Protein AF-A0A562VDW3-F1 (afdb_monomer_lite)

Secondary structure (DSSP, 8-state):
-----EEEETTEEEE-PPSSS--TTSHHHHHHHHHHTT--TTEEEEEEEETTEEEEEETT---TTS---EEEE-TT--STTTSEEEESSHHHHHHHHHHHHHHHHHHHHHHHHHTT---------------------

Structure (mmCIF, N/CA/C/O backbone):
data_AF-A0A562VDW3-F1
#
_entry.id   AF-A0A562VDW3-F1
#
loop_
_atom_site.group_PDB
_atom_site.id
_atom_site.type_symbol
_atom_site.label_atom_id
_atom_site.label_alt_id
_atom_site.label_comp_id
_atom_site.label_asym_id
_atom_site.label_entity_id
_atom_site.label_seq_id
_atom_site.pdbx_PDB_ins_code
_atom_site.Cartn_x
_atom_site.Cartn_y
_atom_site.Cartn_z
_atom_site.occupancy
_atom_site.B_iso_or_equiv
_atom_site.auth_seq_id
_atom_site.auth_comp_id
_atom_site.auth_asym_id
_atom_site.auth_atom_id
_atom_site.pdbx_PDB_model_num
ATOM 1 N N . MET A 1 1 ? -11.119 -23.074 -10.938 1.00 38.75 1 MET A N 1
ATOM 2 C CA . MET A 1 1 ? -11.329 -21.726 -10.375 1.00 38.75 1 MET A CA 1
ATOM 3 C C . MET A 1 1 ? -9.946 -21.213 -10.002 1.00 38.75 1 MET A C 1
ATOM 5 O O . MET A 1 1 ? -9.281 -21.884 -9.230 1.00 38.75 1 MET A O 1
ATOM 9 N N . ARG A 1 2 ? -9.423 -20.194 -10.696 1.00 40.59 2 ARG A N 1
ATOM 10 C CA . ARG A 1 2 ? -8.050 -19.698 -10.488 1.00 40.59 2 ARG A CA 1
ATOM 11 C C . ARG A 1 2 ? -8.132 -18.463 -9.590 1.00 40.59 2 ARG A C 1
ATOM 13 O O . ARG A 1 2 ? -8.625 -17.442 -10.054 1.00 40.59 2 ARG A O 1
ATOM 20 N N . SER A 1 3 ? -7.711 -18.581 -8.332 1.00 45.03 3 SER A N 1
ATOM 21 C CA . SER A 1 3 ? -7.436 -17.419 -7.478 1.00 45.03 3 SER A CA 1
ATOM 22 C C . SER A 1 3 ? -6.176 -16.735 -7.996 1.00 45.03 3 SER A C 1
ATOM 24 O O . SER A 1 3 ? -5.146 -17.393 -8.129 1.00 45.03 3 SER A O 1
ATOM 26 N N . ALA A 1 4 ? -6.249 -15.441 -8.292 1.00 49.53 4 ALA A N 1
ATOM 27 C CA . ALA A 1 4 ? -5.069 -14.589 -8.335 1.00 49.53 4 ALA A CA 1
ATOM 28 C C . ALA A 1 4 ? -5.024 -13.869 -6.982 1.00 49.53 4 ALA A C 1
ATOM 30 O O . ALA A 1 4 ? -5.836 -12.982 -6.739 1.00 49.53 4 ALA A O 1
ATOM 31 N N . ALA A 1 5 ? -4.162 -14.333 -6.074 1.00 63.53 5 ALA A N 1
ATOM 32 C CA . ALA A 1 5 ? -3.992 -13.750 -4.737 1.00 63.53 5 ALA A CA 1
ATOM 33 C C . ALA A 1 5 ? -3.236 -12.404 -4.765 1.00 63.53 5 ALA A C 1
ATOM 35 O O . ALA A 1 5 ? -3.215 -11.683 -3.779 1.00 63.53 5 ALA A O 1
ATOM 36 N N . GLY A 1 6 ? -2.697 -12.029 -5.922 1.00 68.88 6 GLY A N 1
ATOM 37 C CA . GLY A 1 6 ? -1.990 -10.782 -6.167 1.00 68.88 6 GLY A CA 1
ATOM 38 C C . GLY A 1 6 ? -1.475 -10.742 -7.602 1.00 68.88 6 GLY A C 1
ATOM 39 O O . GLY A 1 6 ? -1.695 -11.683 -8.378 1.00 68.88 6 GLY A O 1
ATOM 40 N N . PHE A 1 7 ? -0.811 -9.653 -7.965 1.00 69.62 7 PHE A N 1
ATOM 41 C CA . PHE A 1 7 ? -0.080 -9.515 -9.222 1.00 69.62 7 PHE A CA 1
ATOM 42 C C . PHE A 1 7 ? 1.269 -8.838 -8.965 1.00 69.62 7 PHE A C 1
ATOM 44 O O . PHE A 1 7 ? 1.363 -7.927 -8.152 1.00 69.62 7 PHE A O 1
ATOM 51 N N . ASP A 1 8 ? 2.310 -9.286 -9.662 1.00 78.56 8 ASP A N 1
ATOM 52 C CA . ASP A 1 8 ? 3.648 -8.691 -9.602 1.00 78.56 8 ASP A CA 1
ATOM 53 C C . ASP A 1 8 ? 3.864 -7.756 -10.795 1.00 78.56 8 ASP A C 1
ATOM 55 O O . ASP A 1 8 ? 3.511 -8.091 -11.932 1.00 78.56 8 ASP A O 1
ATOM 59 N N . ILE A 1 9 ? 4.464 -6.596 -10.536 1.00 74.00 9 ILE A N 1
ATOM 60 C CA . ILE A 1 9 ? 4.915 -5.655 -11.558 1.00 74.00 9 ILE A CA 1
ATOM 61 C C . ILE A 1 9 ? 6.364 -5.287 -11.264 1.00 74.00 9 ILE A C 1
ATOM 63 O O . ILE A 1 9 ? 6.652 -4.499 -10.369 1.00 74.00 9 ILE A O 1
ATOM 67 N N . ALA A 1 10 ? 7.275 -5.843 -12.063 1.00 73.94 10 ALA A N 1
ATOM 68 C CA . ALA A 1 10 ? 8.713 -5.584 -11.985 1.00 73.94 10 ALA A CA 1
ATOM 69 C C . ALA A 1 10 ? 9.325 -5.819 -10.589 1.00 73.94 10 ALA A C 1
ATOM 71 O O . ALA A 1 10 ? 10.230 -5.091 -10.183 1.00 73.94 10 ALA A O 1
ATOM 72 N N . GLY A 1 11 ? 8.870 -6.858 -9.880 1.00 69.25 11 GLY A N 1
ATOM 73 C CA . GLY A 1 11 ? 9.346 -7.181 -8.534 1.00 69.25 11 GLY A CA 1
ATOM 74 C C . GLY A 1 11 ? 8.662 -6.389 -7.420 1.00 69.25 11 GLY A C 1
ATOM 75 O O . GLY A 1 11 ? 9.136 -6.458 -6.292 1.00 69.25 11 GLY A O 1
ATOM 76 N N . ARG A 1 12 ? 7.606 -5.624 -7.740 1.00 73.25 12 ARG A N 1
ATOM 77 C CA . ARG A 1 12 ? 6.656 -5.065 -6.773 1.00 73.25 12 ARG A CA 1
ATOM 78 C C . ARG A 1 12 ? 5.370 -5.896 -6.803 1.00 73.25 12 ARG A C 1
ATOM 80 O O . ARG A 1 12 ? 4.631 -5.876 -7.790 1.00 73.25 12 ARG A O 1
ATOM 87 N N . GLU A 1 13 ? 5.100 -6.600 -5.719 1.00 77.75 13 GLU A N 1
ATOM 88 C CA . GLU A 1 13 ? 3.937 -7.425 -5.447 1.00 77.75 13 GLU A CA 1
ATOM 89 C C . GLU A 1 13 ? 2.775 -6.570 -4.925 1.00 77.75 13 GLU A C 1
ATOM 91 O O . GLU A 1 13 ? 2.845 -5.900 -3.893 1.00 77.75 13 GLU A O 1
ATOM 96 N N . PHE A 1 14 ? 1.665 -6.623 -5.655 1.00 73.50 14 PHE A N 1
ATOM 97 C CA . PHE A 1 14 ? 0.399 -6.013 -5.282 1.00 73.50 14 PHE A CA 1
ATOM 98 C C . PHE A 1 14 ? -0.562 -7.094 -4.811 1.00 73.50 14 PHE A C 1
ATOM 100 O O . PHE A 1 14 ? -0.854 -8.053 -5.534 1.00 73.50 14 PHE A O 1
ATOM 107 N N . LEU A 1 15 ? -1.092 -6.912 -3.607 1.00 78.06 15 LEU A N 1
ATOM 108 C CA . LEU A 1 15 ? -1.985 -7.882 -2.992 1.00 78.06 15 LEU A CA 1
ATOM 109 C C . LEU A 1 15 ? -3.394 -7.782 -3.587 1.00 78.06 15 LEU A C 1
ATOM 111 O O . LEU A 1 15 ? -3.939 -6.697 -3.794 1.00 78.06 15 LEU A O 1
ATOM 115 N N . GLY A 1 16 ? -4.003 -8.937 -3.841 1.00 72.00 16 GLY A N 1
ATOM 116 C CA . GLY A 1 16 ? -5.393 -9.072 -4.264 1.00 72.00 16 GLY A CA 1
ATOM 117 C C . GLY A 1 16 ? -6.275 -9.642 -3.154 1.00 72.00 16 GLY A C 1
ATOM 118 O O . GLY A 1 16 ? -5.804 -10.069 -2.102 1.00 72.00 16 GLY A O 1
ATOM 119 N N . ILE A 1 17 ? -7.585 -9.678 -3.402 1.00 64.44 17 ILE A N 1
ATOM 120 C CA . ILE A 1 17 ? -8.533 -10.391 -2.537 1.00 64.44 17 ILE A CA 1
ATOM 121 C C . ILE A 1 17 ? -8.751 -11.785 -3.125 1.00 64.44 17 ILE A C 1
ATOM 123 O O . ILE A 1 17 ? -9.252 -11.918 -4.245 1.00 64.44 17 ILE A O 1
ATOM 127 N N . SER A 1 18 ? -8.401 -12.828 -2.372 1.00 58.19 18 SER A N 1
ATOM 128 C CA . SER A 1 18 ? -8.705 -14.209 -2.744 1.00 58.19 18 SER A CA 1
ATOM 129 C C . SER A 1 18 ? -10.060 -14.642 -2.154 1.00 58.19 18 SER A C 1
ATOM 131 O O . SER A 1 18 ? -10.470 -14.212 -1.077 1.00 58.19 18 SER A O 1
ATOM 133 N N . GLY A 1 19 ? -10.846 -15.405 -2.920 1.00 52.56 19 GLY A N 1
ATOM 134 C CA . GLY A 1 19 ? -12.208 -15.781 -2.536 1.00 52.56 19 GLY A CA 1
ATOM 135 C C . GLY A 1 19 ? -12.266 -16.914 -1.505 1.00 52.56 19 GLY A C 1
ATOM 136 O O . GLY A 1 19 ? -11.602 -17.936 -1.654 1.00 52.56 19 GLY A O 1
ATOM 137 N N . THR A 1 20 ? -13.173 -16.753 -0.534 1.00 46.06 20 THR A N 1
ATOM 138 C CA . THR A 1 20 ? -13.653 -17.697 0.507 1.00 46.06 20 THR A CA 1
ATOM 139 C C . THR A 1 20 ? -12.672 -18.205 1.564 1.00 46.06 20 THR A C 1
ATOM 141 O O . THR A 1 20 ? -13.140 -18.567 2.639 1.00 46.06 20 THR A O 1
ATOM 144 N N . GLU A 1 21 ? -11.362 -18.160 1.348 1.00 52.69 21 GLU A N 1
ATOM 145 C CA . GLU A 1 21 ? -10.362 -18.445 2.384 1.00 52.69 21 GLU A CA 1
ATOM 146 C C . GLU A 1 21 ? -9.227 -17.432 2.264 1.00 52.69 21 GLU A C 1
ATOM 148 O O . GLU A 1 21 ? -8.766 -17.186 1.153 1.00 52.69 21 GLU A O 1
ATOM 153 N N . ALA A 1 22 ? -8.789 -16.855 3.388 1.00 54.59 22 ALA A N 1
ATOM 154 C CA . ALA A 1 22 ? -7.543 -16.099 3.417 1.00 54.59 22 ALA A CA 1
ATOM 155 C C . ALA A 1 22 ? -6.409 -17.055 3.011 1.00 54.59 22 ALA A C 1
ATOM 157 O O . ALA A 1 22 ? -6.126 -18.043 3.695 1.00 54.59 22 ALA A O 1
ATOM 158 N N . GLY A 1 23 ? -5.830 -16.816 1.843 1.00 54.75 23 GLY A N 1
ATOM 159 C CA . GLY A 1 23 ? -4.677 -17.523 1.324 1.00 54.75 23 GLY A CA 1
ATOM 160 C C . GLY A 1 23 ? -3.390 -16.925 1.877 1.00 54.75 23 GLY A C 1
ATOM 161 O O . GLY A 1 23 ? -3.366 -15.836 2.435 1.00 54.75 23 GLY A O 1
ATOM 162 N N . ARG A 1 24 ? -2.280 -17.642 1.708 1.00 56.56 24 ARG A N 1
ATOM 163 C CA . ARG A 1 24 ? -0.953 -17.068 1.947 1.00 56.56 24 ARG A CA 1
ATOM 164 C C . ARG A 1 24 ? -0.716 -15.977 0.892 1.00 56.56 24 ARG A C 1
ATOM 166 O O . ARG A 1 24 ? -0.873 -16.296 -0.288 1.00 56.56 24 ARG A O 1
ATOM 173 N N . PHE A 1 25 ? -0.311 -14.774 1.307 1.00 67.81 25 PHE A N 1
ATOM 174 C CA . PHE A 1 25 ? -0.054 -13.613 0.440 1.00 67.81 25 PHE A CA 1
ATOM 175 C C . PHE A 1 25 ? -1.309 -12.960 -0.170 1.00 67.81 25 PHE A C 1
ATOM 177 O O . PHE A 1 25 ? -1.322 -12.633 -1.354 1.00 67.81 25 PHE A O 1
ATOM 184 N N . ASP A 1 26 ? -2.377 -12.770 0.613 1.00 81.38 26 ASP A N 1
ATOM 185 C CA . ASP A 1 26 ? -3.500 -11.909 0.214 1.00 81.38 26 ASP A CA 1
ATOM 186 C C . ASP A 1 26 ? -3.686 -10.705 1.149 1.00 81.38 26 ASP A C 1
ATOM 188 O O . ASP A 1 26 ? -3.118 -10.638 2.241 1.00 81.38 26 ASP A O 1
ATOM 192 N N . VAL A 1 27 ? -4.491 -9.727 0.715 1.00 86.19 27 VAL A N 1
ATOM 193 C CA . VAL A 1 27 ? -4.735 -8.482 1.472 1.00 86.19 27 VAL A CA 1
ATOM 194 C C . VAL A 1 27 ? -5.163 -8.761 2.915 1.00 86.19 27 VAL A C 1
ATOM 196 O O . VAL A 1 27 ? -4.766 -8.033 3.826 1.00 86.19 27 VAL A O 1
ATOM 199 N N . VAL A 1 28 ? -5.980 -9.793 3.144 1.00 87.31 28 VAL A N 1
ATOM 200 C CA . VAL A 1 28 ? -6.510 -10.111 4.473 1.00 87.31 28 VAL A CA 1
ATOM 201 C C . VAL A 1 28 ? -5.406 -10.695 5.343 1.00 87.31 28 VAL A C 1
ATOM 203 O O . VAL A 1 28 ? -5.180 -10.171 6.433 1.00 87.31 28 VAL A O 1
ATOM 206 N N . SER A 1 29 ? -4.692 -11.718 4.860 1.00 86.81 29 SER A N 1
ATOM 207 C CA . SER A 1 29 ? -3.633 -12.379 5.630 1.00 86.81 29 SER A CA 1
ATOM 208 C C . SER A 1 29 ? -2.518 -11.410 6.016 1.00 86.81 29 SER A C 1
ATOM 210 O O . SER A 1 29 ? -2.091 -11.385 7.171 1.00 86.81 29 SER A O 1
ATOM 212 N N . GLU A 1 30 ? -2.081 -10.567 5.077 1.00 90.44 30 GLU A N 1
ATOM 213 C CA . GLU A 1 30 ? -1.004 -9.604 5.327 1.00 90.44 30 GLU A CA 1
ATOM 214 C C . GLU A 1 30 ? -1.462 -8.466 6.244 1.00 90.44 30 GLU A C 1
ATOM 216 O O . GLU A 1 30 ? -0.722 -8.039 7.132 1.00 90.44 30 GLU A O 1
ATOM 221 N N . THR A 1 31 ? -2.716 -8.022 6.119 1.00 93.69 31 THR A N 1
ATOM 222 C CA . THR A 1 31 ? -3.294 -7.037 7.045 1.00 93.69 31 THR A CA 1
ATOM 223 C C . THR A 1 31 ? -3.416 -7.598 8.462 1.00 93.69 31 THR A C 1
ATOM 225 O O . THR A 1 31 ? -3.132 -6.891 9.430 1.00 93.69 31 THR A O 1
ATOM 228 N N . GLU A 1 32 ? -3.826 -8.857 8.625 1.00 92.75 32 GLU A N 1
ATOM 229 C CA . GLU A 1 32 ? -3.885 -9.517 9.934 1.00 92.75 32 GLU A CA 1
ATOM 230 C C . GLU A 1 32 ? -2.494 -9.681 10.551 1.00 92.75 32 GLU A C 1
ATOM 232 O O . GLU A 1 32 ? -2.307 -9.381 11.735 1.00 92.75 32 GLU A O 1
ATOM 237 N N . PHE A 1 33 ? -1.504 -10.084 9.750 1.00 91.81 33 PHE A N 1
ATOM 238 C CA . PHE A 1 33 ? -0.116 -10.158 10.193 1.00 91.81 33 PHE A CA 1
ATOM 239 C C . PHE A 1 33 ? 0.401 -8.787 10.642 1.00 91.81 33 PHE A C 1
ATOM 241 O O . PHE A 1 33 ? 0.884 -8.662 11.769 1.00 91.81 33 PHE A O 1
ATOM 248 N N . ALA A 1 34 ? 0.232 -7.743 9.829 1.00 94.44 34 ALA A N 1
ATOM 249 C CA . ALA A 1 34 ? 0.661 -6.390 10.171 1.00 94.44 34 ALA A CA 1
ATOM 250 C C . ALA A 1 34 ? -0.026 -5.867 11.448 1.00 94.44 34 ALA A C 1
ATOM 252 O O . ALA A 1 34 ? 0.612 -5.262 12.310 1.00 94.44 34 ALA A O 1
ATOM 253 N N . ARG A 1 35 ? -1.313 -6.175 11.651 1.00 95.69 35 ARG A N 1
ATOM 254 C CA . ARG A 1 35 ? -2.021 -5.855 12.904 1.00 95.69 35 ARG A CA 1
ATOM 255 C C . ARG A 1 35 ? -1.433 -6.579 14.111 1.00 95.69 35 ARG A C 1
ATOM 257 O O . ARG A 1 35 ? -1.354 -5.988 15.184 1.00 95.69 35 ARG A O 1
ATOM 264 N N . SER A 1 36 ? -0.983 -7.825 13.951 1.00 95.44 36 SER A N 1
ATOM 265 C CA . SER A 1 36 ? -0.350 -8.582 15.042 1.00 95.44 36 SER A CA 1
ATOM 266 C C . SER A 1 36 ? 0.955 -7.949 15.544 1.00 95.44 36 SER A C 1
ATOM 268 O O . SER A 1 36 ? 1.344 -8.182 16.688 1.00 95.44 36 SER A O 1
ATOM 270 N N . ILE A 1 37 ? 1.592 -7.110 14.720 1.00 95.00 37 ILE A N 1
ATOM 271 C CA . ILE A 1 37 ? 2.817 -6.369 15.045 1.00 95.00 37 ILE A CA 1
ATOM 272 C C . ILE A 1 37 ? 2.574 -4.866 15.271 1.00 95.00 37 ILE A C 1
ATOM 274 O O . ILE A 1 37 ? 3.526 -4.093 15.293 1.00 95.00 37 ILE A O 1
ATOM 278 N N . GLY A 1 38 ? 1.317 -4.451 15.472 1.00 95.31 38 GLY A N 1
ATOM 279 C CA . GLY A 1 38 ? 0.970 -3.097 15.919 1.00 95.31 38 GLY A CA 1
ATOM 280 C C . GLY A 1 38 ? 0.377 -2.170 14.859 1.00 95.31 38 GLY A C 1
ATOM 281 O O . GLY A 1 38 ? 0.143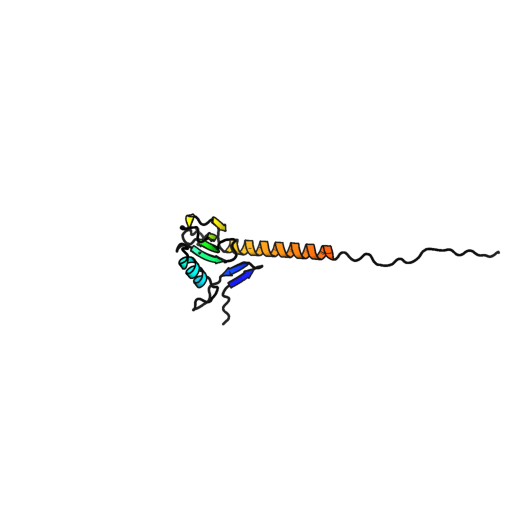 -1.004 15.165 1.00 95.31 38 GLY A O 1
ATOM 282 N N . MET A 1 39 ? 0.091 -2.647 13.642 1.00 97.00 39 MET A N 1
ATOM 283 C CA . MET A 1 39 ? -0.508 -1.790 12.615 1.00 97.00 39 MET A CA 1
ATOM 284 C C . MET A 1 39 ? -1.902 -1.281 13.040 1.00 97.00 39 MET A C 1
ATOM 286 O O . MET A 1 39 ? -2.753 -2.087 13.440 1.00 97.00 39 MET A O 1
ATOM 290 N N . PRO A 1 40 ? -2.183 0.033 12.912 1.00 96.69 40 PRO A N 1
ATOM 291 C CA . PRO A 1 40 ? -3.493 0.602 13.207 1.00 96.69 40 PRO A CA 1
ATOM 292 C C . PRO A 1 40 ? -4.630 -0.077 12.434 1.00 96.69 40 PRO A C 1
ATOM 294 O O . PRO A 1 40 ? -4.512 -0.382 11.249 1.00 96.69 40 PRO A O 1
ATOM 297 N N . GLY A 1 41 ? -5.786 -0.250 13.082 1.00 95.69 41 GLY A N 1
ATOM 298 C CA . GLY A 1 41 ? -6.946 -0.921 12.476 1.00 95.69 41 GLY A CA 1
ATOM 299 C C . GLY A 1 41 ? -7.538 -0.209 11.252 1.00 95.69 41 GLY A C 1
ATOM 300 O O . GLY A 1 41 ? -8.232 -0.847 10.464 1.00 95.69 41 GLY A O 1
ATOM 301 N N . SER A 1 42 ? -7.247 1.085 11.085 1.00 96.50 42 SER A N 1
ATOM 302 C CA . SER A 1 42 ? -7.630 1.898 9.924 1.00 96.50 42 SER A CA 1
ATOM 303 C C . SER A 1 42 ? -6.681 1.760 8.730 1.00 96.50 42 SER A C 1
ATOM 305 O O . SER A 1 42 ? -6.869 2.457 7.737 1.00 96.50 42 SER A O 1
ATOM 307 N N . LEU A 1 43 ? -5.651 0.917 8.825 1.00 97.31 43 LEU A N 1
ATOM 308 C CA . LEU A 1 43 ? -4.761 0.600 7.715 1.00 97.31 43 LEU A CA 1
ATOM 309 C C . LEU A 1 43 ? -5.059 -0.803 7.169 1.00 97.31 43 LEU A C 1
ATOM 311 O O . LEU A 1 43 ? -5.405 -1.727 7.916 1.00 97.31 43 LEU A O 1
ATOM 315 N N . VAL A 1 44 ? -4.927 -0.949 5.852 1.00 96.25 44 VAL A N 1
ATOM 316 C CA . VAL A 1 44 ? -5.088 -2.213 5.117 1.00 96.25 44 VAL A CA 1
ATOM 317 C C . VAL A 1 44 ? -3.901 -2.378 4.177 1.00 96.25 44 VAL A C 1
ATOM 319 O O . VAL A 1 44 ? -3.699 -1.525 3.320 1.00 96.25 44 VAL A O 1
ATOM 322 N N . VAL A 1 45 ? -3.119 -3.446 4.322 1.00 95.12 45 VAL A N 1
ATOM 323 C CA . VAL A 1 45 ? -1.899 -3.671 3.526 1.00 95.12 45 VAL A CA 1
ATOM 324 C C . VAL A 1 45 ? -2.259 -3.961 2.069 1.00 95.12 45 VAL A C 1
ATOM 326 O O . VAL A 1 45 ? -3.151 -4.763 1.796 1.00 95.12 45 VAL A O 1
ATOM 329 N N . VAL A 1 46 ? -1.551 -3.325 1.133 1.00 93.12 46 VAL A N 1
ATOM 330 C CA . VAL A 1 46 ? -1.749 -3.501 -0.318 1.00 93.12 46 VAL A CA 1
ATOM 331 C C . VAL A 1 46 ? -0.475 -3.850 -1.092 1.00 93.12 46 VAL A C 1
ATOM 333 O O . VAL A 1 46 ? -0.577 -4.311 -2.229 1.00 93.12 46 VAL A O 1
ATOM 336 N N . SER A 1 47 ? 0.706 -3.655 -0.499 1.00 91.19 47 SER A N 1
ATOM 337 C CA . SER A 1 47 ? 2.006 -4.062 -1.052 1.00 91.19 47 SER A CA 1
ATOM 338 C C . SER A 1 47 ? 3.030 -4.241 0.075 1.00 91.19 47 SER A C 1
ATOM 340 O O . SER A 1 47 ? 2.982 -3.526 1.084 1.00 91.19 47 SER A O 1
ATOM 342 N N . LEU A 1 48 ? 3.940 -5.203 -0.100 1.00 87.81 48 LEU A N 1
ATOM 343 C CA . LEU A 1 48 ? 5.007 -5.543 0.850 1.00 87.81 48 LEU A CA 1
ATOM 344 C C . LEU A 1 48 ? 6.394 -5.031 0.424 1.00 87.81 48 LEU A C 1
ATOM 346 O O . LEU A 1 48 ? 7.330 -5.107 1.213 1.00 87.81 48 LEU A O 1
ATOM 350 N N . ASP A 1 49 ? 6.538 -4.496 -0.789 1.00 81.94 49 ASP A N 1
ATOM 351 C CA . ASP A 1 49 ? 7.845 -4.138 -1.367 1.00 81.94 49 ASP A CA 1
ATOM 352 C C . ASP A 1 49 ? 8.267 -2.694 -1.089 1.00 81.94 49 ASP A C 1
ATOM 354 O O . ASP A 1 49 ? 9.030 -2.083 -1.843 1.00 81.94 49 ASP A O 1
ATOM 358 N N . GLU A 1 50 ? 7.776 -2.135 0.013 1.00 85.44 50 GLU A N 1
ATOM 359 C CA . GLU A 1 50 ? 8.218 -0.832 0.473 1.00 85.44 50 GLU A CA 1
ATOM 360 C C . GLU A 1 50 ? 9.479 -0.968 1.337 1.00 85.44 50 GLU A C 1
ATOM 362 O O . GLU A 1 50 ? 9.521 -1.782 2.266 1.00 85.44 50 GLU A O 1
ATOM 367 N N . PRO A 1 51 ? 10.522 -0.152 1.097 1.00 84.88 51 PRO A N 1
ATOM 368 C CA . PRO A 1 51 ? 11.700 -0.143 1.950 1.00 84.88 51 PRO A CA 1
ATOM 369 C C . PRO A 1 51 ? 11.314 0.092 3.414 1.00 84.88 51 PRO A C 1
ATOM 371 O O . PRO A 1 51 ? 10.627 1.061 3.738 1.00 84.88 51 PRO A O 1
ATOM 374 N N . GLU A 1 52 ? 11.768 -0.804 4.292 1.00 85.69 52 GLU A N 1
ATOM 375 C CA . GLU A 1 52 ? 11.575 -0.712 5.746 1.00 85.69 52 GLU A CA 1
ATOM 376 C C . GLU A 1 52 ? 10.101 -0.657 6.196 1.00 85.69 52 GLU A C 1
ATOM 378 O O . GLU A 1 52 ? 9.816 -0.201 7.303 1.00 85.69 52 GLU A O 1
ATOM 383 N N . GLY A 1 53 ? 9.152 -1.124 5.379 1.00 92.12 53 GLY A N 1
ATOM 384 C CA . GLY A 1 53 ? 7.735 -1.042 5.718 1.00 92.12 53 GLY A CA 1
ATOM 385 C C . GLY A 1 53 ? 6.812 -1.738 4.728 1.00 92.12 53 GLY A C 1
ATOM 386 O O . GLY A 1 53 ? 7.192 -2.681 4.044 1.00 92.12 53 GLY A O 1
ATOM 387 N N . MET A 1 54 ? 5.564 -1.287 4.708 1.00 94.75 54 MET A N 1
ATOM 388 C CA . MET A 1 54 ? 4.498 -1.789 3.845 1.00 94.75 54 MET A CA 1
ATOM 389 C C . MET A 1 54 ? 3.708 -0.603 3.298 1.00 94.75 54 MET A C 1
ATOM 391 O O . MET A 1 54 ? 3.540 0.408 3.989 1.00 94.75 54 MET A O 1
ATOM 395 N N . ALA A 1 55 ? 3.167 -0.738 2.089 1.00 96.06 55 ALA A N 1
ATOM 396 C CA . ALA A 1 55 ? 2.166 0.197 1.597 1.00 96.06 55 ALA A CA 1
ATOM 397 C C . ALA A 1 55 ? 0.785 -0.245 2.088 1.00 96.06 55 ALA A C 1
ATOM 399 O O . ALA A 1 55 ? 0.410 -1.415 1.961 1.00 96.06 55 ALA A O 1
ATOM 400 N N . ALA A 1 56 ? 0.007 0.694 2.615 1.00 96.94 56 ALA A N 1
ATOM 401 C CA . ALA A 1 56 ? -1.322 0.437 3.142 1.00 96.94 56 ALA A CA 1
ATOM 402 C C . ALA A 1 56 ? -2.333 1.504 2.708 1.00 96.94 56 ALA A C 1
ATOM 404 O O . ALA A 1 56 ? -2.001 2.679 2.589 1.00 96.94 56 ALA A O 1
ATOM 405 N N . LEU A 1 57 ? -3.591 1.114 2.516 1.00 97.31 57 LEU A N 1
ATOM 406 C CA . LEU A 1 57 ? -4.710 2.043 2.383 1.00 97.31 57 LEU A CA 1
ATOM 407 C C . LEU A 1 57 ? -5.082 2.608 3.749 1.00 97.31 57 LEU A C 1
ATOM 409 O O . LEU A 1 57 ? -5.298 1.849 4.694 1.00 97.31 57 LEU A O 1
ATOM 413 N N . CYS A 1 58 ? -5.214 3.929 3.839 1.00 97.31 58 CYS A N 1
ATOM 414 C CA . CYS A 1 58 ? -5.638 4.614 5.054 1.00 97.31 58 CYS A CA 1
ATOM 415 C C . CYS A 1 58 ? -7.154 4.846 5.050 1.00 97.31 58 CYS A C 1
ATOM 417 O O . CYS A 1 58 ? -7.641 5.891 4.628 1.00 97.31 58 CYS A O 1
ATOM 419 N N . THR A 1 59 ? -7.919 3.881 5.563 1.00 96.50 59 THR A N 1
ATOM 420 C CA . THR A 1 59 ? -9.393 3.894 5.534 1.00 96.50 59 THR A CA 1
ATOM 421 C C . THR A 1 59 ? -10.023 4.901 6.498 1.00 96.50 59 THR A C 1
ATOM 423 O O . THR A 1 59 ? -11.242 5.056 6.519 1.00 96.50 59 THR A O 1
ATOM 426 N N . SER A 1 60 ? -9.227 5.573 7.336 1.00 95.56 60 SER A N 1
ATOM 427 C CA . SER A 1 60 ? -9.693 6.711 8.139 1.00 95.56 60 SER A CA 1
ATOM 428 C C . SER A 1 60 ? -9.851 7.995 7.323 1.00 95.56 60 SER A C 1
ATOM 430 O O . SER A 1 60 ? -10.450 8.950 7.815 1.00 95.56 60 SER A O 1
ATOM 432 N N . VAL A 1 61 ? -9.319 8.032 6.099 1.00 94.06 61 VAL A N 1
ATOM 433 C CA . VAL A 1 61 ? -9.447 9.154 5.169 1.00 94.06 61 VAL A CA 1
ATOM 434 C C . VAL A 1 61 ? -10.086 8.629 3.892 1.00 94.06 61 VAL A C 1
ATOM 436 O O . VAL A 1 61 ? -9.496 7.819 3.191 1.00 94.06 61 VAL A O 1
ATOM 439 N N . VAL A 1 62 ? -11.295 9.100 3.601 1.00 95.44 62 VAL A N 1
ATOM 440 C CA . VAL A 1 62 ? -12.025 8.759 2.377 1.00 95.44 62 VAL A CA 1
ATOM 441 C C . VAL A 1 62 ? -12.370 10.058 1.672 1.00 95.44 62 VAL A C 1
ATOM 443 O O . VAL A 1 62 ? -12.922 10.973 2.294 1.00 95.44 62 VAL A O 1
ATOM 446 N N . ASP A 1 63 ? -12.011 10.164 0.400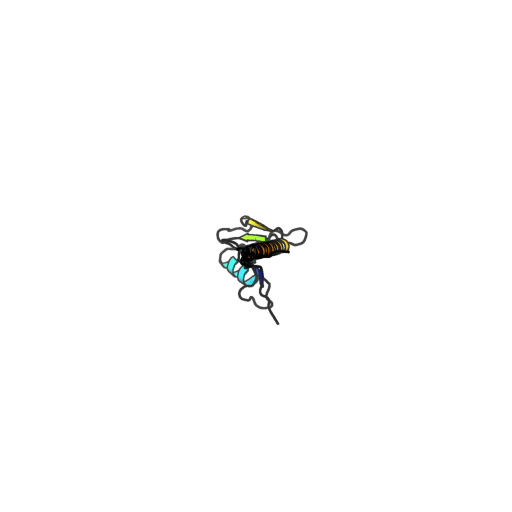 1.00 94.00 63 ASP A N 1
ATOM 447 C CA . ASP A 1 63 ? -12.294 11.350 -0.396 1.00 94.00 63 ASP A CA 1
ATOM 448 C C . ASP A 1 63 ? -13.740 11.364 -0.936 1.00 94.00 63 ASP A C 1
ATOM 450 O O . ASP A 1 63 ? -14.556 10.479 -0.665 1.00 94.00 63 ASP A O 1
ATOM 454 N N . SER A 1 64 ? -14.093 12.390 -1.716 1.00 95.12 64 SER A N 1
ATOM 455 C CA . SER A 1 64 ? -15.440 12.517 -2.291 1.00 95.12 64 SER A CA 1
ATOM 456 C C . SER A 1 64 ? -15.794 11.445 -3.328 1.00 95.12 64 SER A C 1
ATOM 458 O O . SER A 1 64 ? -16.967 11.308 -3.671 1.00 95.12 64 SER A O 1
ATOM 460 N N . SER A 1 65 ? -14.802 10.733 -3.863 1.00 94.50 65 SER A N 1
ATOM 461 C CA . SER A 1 65 ? -14.979 9.641 -4.822 1.00 94.50 65 SER A CA 1
ATOM 462 C C . SER A 1 65 ? -15.061 8.264 -4.158 1.00 94.50 65 SER A C 1
ATOM 464 O O . SER A 1 65 ? -15.440 7.298 -4.816 1.00 94.50 65 SER A O 1
ATOM 466 N N . GLY A 1 66 ? -14.810 8.188 -2.847 1.00 94.81 66 GLY A N 1
ATOM 467 C CA . GLY A 1 66 ? -14.782 6.934 -2.097 1.00 94.81 66 GLY A CA 1
ATOM 468 C C . GLY A 1 66 ? -13.401 6.281 -2.055 1.00 94.81 66 GLY A C 1
ATOM 469 O O . GLY A 1 66 ? -13.288 5.161 -1.562 1.00 94.81 66 GLY A O 1
ATOM 470 N N . GLU A 1 67 ? -12.365 6.963 -2.543 1.00 95.94 67 GLU A N 1
ATOM 471 C CA . GLU A 1 67 ? -10.995 6.463 -2.555 1.00 95.94 67 GLU A CA 1
ATOM 472 C C . GLU A 1 67 ? -10.274 6.805 -1.247 1.00 95.94 67 GLU A C 1
ATOM 474 O O . GLU A 1 67 ? -10.548 7.818 -0.593 1.00 95.94 67 GLU A O 1
ATOM 479 N N . CYS A 1 68 ? -9.349 5.928 -0.859 1.00 97.00 68 CYS A N 1
ATOM 480 C CA . CYS A 1 68 ? -8.485 6.108 0.306 1.00 97.00 68 CYS A CA 1
ATOM 481 C C . CYS A 1 68 ? -7.042 6.316 -0.166 1.00 97.00 68 CYS A C 1
ATOM 483 O O . CYS A 1 68 ? -6.602 5.592 -1.064 1.00 97.00 68 CYS A O 1
ATOM 485 N N . PRO A 1 69 ? -6.266 7.212 0.464 1.00 97.44 69 PRO A N 1
ATOM 486 C CA . PRO A 1 69 ? -4.865 7.373 0.116 1.00 97.44 69 PRO A CA 1
ATOM 487 C C . PRO A 1 69 ? -4.054 6.133 0.489 1.00 97.44 69 PRO A C 1
ATOM 489 O O . PRO A 1 69 ? -4.363 5.429 1.459 1.00 97.44 69 PRO A O 1
ATOM 492 N N . VAL A 1 70 ? -2.982 5.905 -0.268 1.00 97.25 70 VAL A N 1
ATOM 493 C CA . VAL A 1 70 ? -1.968 4.896 0.043 1.00 97.25 70 VAL A CA 1
ATOM 494 C C . VAL A 1 70 ? -0.864 5.563 0.852 1.00 97.25 70 VAL A C 1
ATOM 496 O O . VAL A 1 70 ? -0.354 6.618 0.471 1.00 97.25 70 VAL A O 1
ATOM 499 N N . VAL A 1 71 ? -0.493 4.946 1.967 1.00 97.44 71 VAL A N 1
ATOM 500 C CA . VAL A 1 71 ? 0.520 5.422 2.908 1.00 97.44 71 VAL A CA 1
ATOM 501 C C . VAL A 1 71 ? 1.581 4.351 3.152 1.00 97.44 71 VAL A C 1
ATOM 503 O O . VAL A 1 71 ? 1.314 3.160 3.017 1.00 97.44 71 VAL A O 1
ATOM 506 N N . HIS A 1 72 ? 2.779 4.776 3.531 1.00 97.25 72 HIS A N 1
ATOM 507 C CA . HIS A 1 72 ? 3.854 3.934 4.038 1.00 97.25 72 HIS A CA 1
ATOM 508 C C . HIS A 1 72 ? 3.689 3.768 5.543 1.00 97.25 72 HIS A C 1
ATOM 510 O O . HIS A 1 72 ? 3.632 4.762 6.272 1.00 97.25 72 HIS A O 1
ATOM 516 N N . TRP A 1 73 ? 3.613 2.522 6.000 1.00 96.81 73 TRP A N 1
ATOM 517 C CA . TRP A 1 73 ? 3.594 2.178 7.416 1.00 96.81 73 TRP A CA 1
ATOM 518 C C . TRP A 1 73 ? 4.752 1.244 7.757 1.00 96.81 73 TRP A C 1
ATOM 520 O O . TRP A 1 73 ? 5.103 0.355 6.981 1.00 96.81 73 TRP A O 1
ATOM 530 N N . ASN A 1 74 ? 5.309 1.404 8.955 1.00 95.44 74 ASN A N 1
ATOM 531 C CA . ASN A 1 74 ? 6.260 0.460 9.525 1.00 95.44 74 ASN A CA 1
ATOM 532 C C . ASN A 1 74 ? 5.991 0.247 11.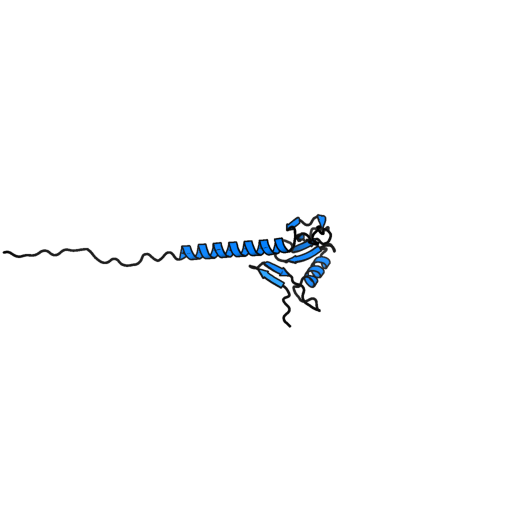027 1.00 95.44 74 ASN A C 1
ATOM 534 O O . ASN A 1 74 ? 5.324 1.075 11.649 1.00 95.44 74 ASN A O 1
ATOM 538 N N . PRO A 1 75 ? 6.545 -0.813 11.647 1.00 94.25 75 PRO A N 1
ATOM 539 C CA . PRO A 1 75 ? 6.259 -1.152 13.045 1.00 94.25 75 PRO A CA 1
ATOM 540 C C . PRO A 1 75 ? 6.699 -0.122 14.094 1.00 94.25 75 PRO A C 1
ATOM 542 O O . PRO A 1 75 ? 6.379 -0.287 15.267 1.00 94.25 75 PRO A O 1
ATOM 545 N N . THR A 1 76 ? 7.453 0.914 13.714 1.00 93.69 76 THR A N 1
ATOM 546 C CA . THR A 1 76 ? 7.807 2.014 14.627 1.00 93.69 76 THR A CA 1
ATOM 547 C C . THR A 1 76 ? 6.729 3.097 14.698 1.00 93.69 76 THR A C 1
ATOM 549 O O . THR A 1 76 ? 6.810 3.958 15.568 1.00 93.69 76 THR A O 1
ATOM 552 N N . MET A 1 77 ? 5.729 3.044 13.811 1.00 94.00 77 MET A N 1
ATOM 553 C CA . MET A 1 77 ? 4.611 3.983 13.756 1.00 94.00 77 MET A CA 1
ATOM 554 C C . MET A 1 77 ? 3.401 3.427 14.509 1.00 94.00 77 MET A C 1
ATOM 556 O O . MET A 1 77 ? 2.856 2.380 14.144 1.00 94.00 77 MET A O 1
ATOM 560 N N . GLU A 1 78 ? 2.940 4.151 15.526 1.00 91.94 78 GLU A N 1
ATOM 561 C CA . GLU A 1 78 ? 1.848 3.708 16.405 1.00 91.94 78 GLU A CA 1
ATOM 562 C C . GLU A 1 78 ? 0.469 4.142 15.896 1.00 91.94 78 GLU A C 1
ATOM 564 O O . GLU A 1 78 ? -0.551 3.524 16.216 1.00 91.94 78 GLU A O 1
ATOM 569 N N . THR A 1 79 ? 0.413 5.208 15.095 1.00 92.62 79 THR A N 1
ATOM 570 C CA . THR A 1 79 ? -0.842 5.778 14.597 1.00 92.62 79 THR A CA 1
ATOM 571 C C . THR A 1 79 ? -0.868 5.894 13.078 1.00 92.62 79 THR A C 1
ATOM 573 O O . THR A 1 79 ? 0.151 6.070 12.418 1.00 92.62 79 THR A O 1
ATOM 576 N N . ALA A 1 80 ? -2.071 5.858 12.494 1.00 90.06 80 ALA A N 1
ATOM 577 C CA . ALA A 1 80 ? -2.240 6.051 11.051 1.00 90.06 80 ALA A CA 1
ATOM 578 C C . ALA A 1 80 ? -1.853 7.469 10.587 1.00 90.06 80 ALA A C 1
ATOM 580 O O . ALA A 1 80 ? -1.612 7.677 9.404 1.00 90.06 80 ALA A O 1
ATOM 581 N N . ALA A 1 81 ? -1.791 8.438 11.506 1.00 90.81 81 ALA A N 1
ATOM 582 C CA . ALA A 1 81 ? -1.387 9.811 11.210 1.00 90.81 81 ALA A CA 1
ATOM 583 C C . ALA A 1 81 ? 0.136 9.973 11.047 1.00 90.81 81 ALA A C 1
ATOM 585 O O . ALA A 1 81 ? 0.576 10.957 10.459 1.00 90.81 81 ALA A O 1
ATOM 586 N N . GLU A 1 82 ? 0.931 9.031 11.562 1.00 91.12 82 GLU A N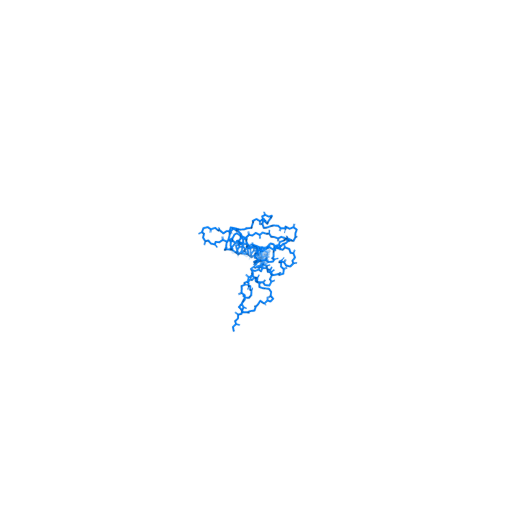 1
ATOM 587 C CA . GLU A 1 82 ? 2.391 9.001 11.387 1.00 91.12 82 GLU A CA 1
ATOM 588 C C . GLU A 1 82 ? 2.809 8.415 10.033 1.00 91.12 82 GLU A C 1
ATOM 590 O O . GLU A 1 82 ? 3.929 8.653 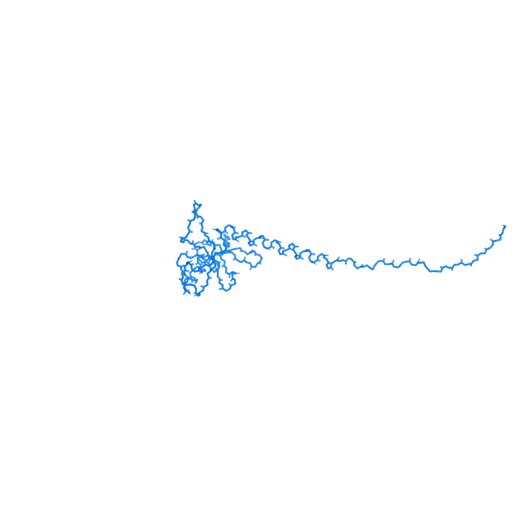9.580 1.00 91.12 82 GLU A O 1
ATOM 595 N N . ALA A 1 83 ? 1.912 7.665 9.386 1.00 92.25 83 ALA A N 1
ATOM 596 C CA . ALA A 1 83 ? 2.167 7.018 8.110 1.00 92.25 83 ALA A CA 1
ATOM 597 C C . ALA A 1 83 ? 2.348 8.058 6.991 1.00 92.25 83 ALA A C 1
ATOM 599 O O . ALA A 1 83 ? 1.519 8.954 6.800 1.00 92.25 83 ALA A O 1
ATOM 600 N N . ALA A 1 84 ? 3.442 7.942 6.238 1.00 92.62 84 ALA A N 1
ATOM 601 C CA . ALA A 1 84 ? 3.791 8.910 5.202 1.00 92.62 84 ALA A CA 1
ATOM 602 C C . ALA A 1 84 ? 2.975 8.663 3.919 1.00 92.62 84 ALA A C 1
ATOM 604 O O . ALA A 1 84 ? 2.837 7.515 3.509 1.00 92.62 84 ALA A O 1
ATOM 605 N N . PRO A 1 85 ? 2.446 9.692 3.238 1.00 94.88 85 PRO A N 1
ATOM 606 C CA . PRO A 1 85 ? 1.674 9.491 2.014 1.00 94.88 85 PRO A CA 1
ATOM 607 C C . PRO A 1 85 ? 2.556 8.998 0.857 1.00 94.88 85 PRO A C 1
ATOM 609 O O . PRO A 1 85 ? 3.612 9.570 0.592 1.00 94.88 85 PRO A O 1
ATOM 612 N N . LEU A 1 86 ? 2.081 7.977 0.140 1.00 95.56 86 LEU A N 1
ATOM 613 C CA . LEU A 1 86 ? 2.689 7.441 -1.084 1.00 95.56 86 LEU A CA 1
ATOM 614 C C . LEU A 1 86 ? 1.882 7.820 -2.333 1.00 95.56 86 LEU A C 1
ATOM 616 O O . LEU A 1 86 ? 2.460 8.159 -3.362 1.00 95.56 86 LEU A O 1
ATOM 620 N N . ALA A 1 87 ? 0.548 7.787 -2.248 1.00 96.44 87 ALA A N 1
ATOM 621 C CA . ALA A 1 87 ? -0.346 8.166 -3.341 1.00 96.44 87 ALA A CA 1
ATOM 622 C C . ALA A 1 87 ? -1.713 8.641 -2.827 1.00 96.44 87 ALA A C 1
ATOM 624 O O . ALA A 1 87 ? -2.113 8.335 -1.704 1.00 96.44 87 ALA A O 1
ATOM 625 N N . THR A 1 88 ? -2.448 9.368 -3.671 1.00 96.50 88 THR A N 1
ATOM 626 C CA . THR A 1 88 ? -3.801 9.868 -3.368 1.00 96.50 88 THR A CA 1
ATOM 627 C C . THR A 1 88 ? -4.856 8.773 -3.311 1.00 96.50 88 THR A C 1
ATOM 629 O O . THR A 1 88 ? -5.839 8.921 -2.594 1.00 96.50 88 THR A O 1
ATOM 632 N N . ASP A 1 89 ? -4.635 7.690 -4.048 1.00 96.06 89 ASP A N 1
ATOM 633 C CA . ASP A 1 89 ? -5.542 6.560 -4.197 1.00 96.06 89 ASP A CA 1
ATOM 634 C C . ASP A 1 89 ? -4.762 5.324 -4.673 1.00 96.06 89 ASP A C 1
ATOM 636 O O . ASP A 1 89 ? -3.589 5.408 -5.067 1.00 96.06 89 ASP A O 1
ATOM 640 N N . TYR A 1 90 ? -5.407 4.158 -4.623 1.00 94.06 90 TYR A N 1
ATOM 641 C CA . TYR A 1 90 ? -4.775 2.899 -5.018 1.00 94.06 90 TYR A CA 1
ATOM 642 C C . TYR A 1 90 ? -4.431 2.857 -6.511 1.00 94.06 90 TYR A C 1
ATOM 644 O O . TYR A 1 90 ? -3.380 2.342 -6.894 1.00 94.06 90 TYR A O 1
ATOM 652 N N . GLY A 1 91 ? -5.293 3.420 -7.363 1.00 93.88 91 GLY A N 1
ATOM 653 C CA . GLY A 1 91 ? -5.091 3.433 -8.809 1.00 93.88 91 GLY A CA 1
ATOM 654 C C . GLY A 1 91 ? -3.828 4.196 -9.202 1.00 93.88 91 GLY A C 1
ATOM 655 O O . GLY A 1 91 ? -3.026 3.700 -9.995 1.00 93.88 91 GLY A O 1
ATOM 656 N N . ALA A 1 92 ? -3.612 5.366 -8.603 1.00 95.56 92 ALA A N 1
ATOM 657 C CA . ALA A 1 92 ? -2.420 6.180 -8.779 1.00 95.56 92 ALA A CA 1
ATOM 658 C C . ALA A 1 92 ? -1.151 5.455 -8.303 1.00 95.56 92 ALA A C 1
ATOM 660 O O . ALA A 1 92 ? -0.133 5.515 -8.993 1.00 95.56 92 ALA A O 1
ATOM 661 N N . TYR A 1 93 ? -1.215 4.735 -7.177 1.00 94.50 93 TYR A N 1
ATOM 662 C CA . TYR A 1 93 ? -0.094 3.938 -6.658 1.00 94.50 93 TYR A CA 1
ATOM 663 C C . TYR A 1 93 ? 0.287 2.773 -7.586 1.00 94.50 93 TYR A C 1
ATOM 665 O O . TYR A 1 93 ? 1.464 2.545 -7.864 1.00 94.50 93 TYR A O 1
ATOM 673 N N . VAL A 1 94 ? -0.697 2.041 -8.116 1.00 92.31 94 VAL A N 1
ATOM 674 C CA . VAL A 1 94 ? -0.435 0.961 -9.081 1.00 92.31 94 VAL A CA 1
ATOM 675 C C . VAL A 1 94 ? 0.109 1.532 -10.392 1.00 92.31 94 VAL A C 1
ATOM 677 O O . VAL A 1 94 ? 1.077 1.009 -10.945 1.00 92.31 94 VAL A O 1
ATOM 680 N N . LEU A 1 95 ? -0.484 2.621 -10.892 1.00 93.25 95 LEU A N 1
ATOM 681 C CA . LEU A 1 95 ? -0.069 3.247 -12.146 1.00 93.25 95 LEU A CA 1
ATOM 682 C C . LEU A 1 95 ? 1.364 3.782 -12.074 1.00 93.25 95 LEU A C 1
ATOM 684 O O . LEU A 1 95 ? 2.109 3.612 -13.038 1.00 93.25 95 LEU A O 1
ATOM 688 N N . SER A 1 96 ? 1.768 4.399 -10.960 1.00 91.88 96 SER A N 1
ATOM 689 C CA . SER A 1 96 ? 3.152 4.854 -10.794 1.00 91.88 96 SER A CA 1
ATOM 690 C C . SER A 1 96 ? 4.129 3.681 -10.868 1.00 91.88 96 SER A C 1
ATOM 692 O O . SER A 1 96 ? 5.089 3.754 -11.632 1.00 91.88 96 SER A O 1
ATOM 694 N N . GLY A 1 97 ? 3.830 2.562 -10.198 1.00 88.69 97 GLY A N 1
ATOM 695 C CA . GLY A 1 97 ? 4.627 1.334 -1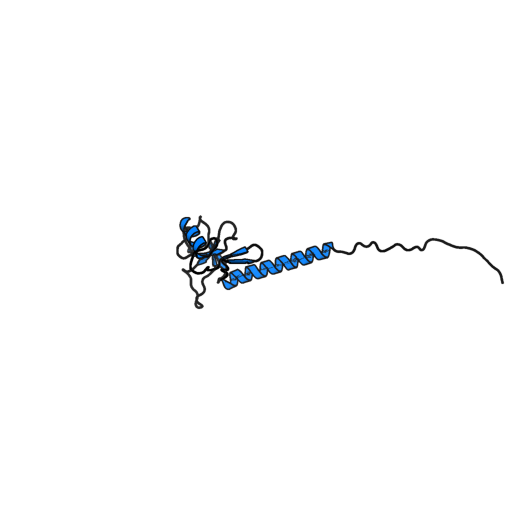0.286 1.00 88.69 97 GLY A CA 1
ATOM 696 C C . GLY A 1 97 ? 4.722 0.772 -11.711 1.00 88.69 97 GLY A C 1
ATOM 697 O O . GLY A 1 97 ? 5.804 0.398 -12.159 1.00 88.69 97 GLY A O 1
ATOM 698 N N . VAL A 1 98 ? 3.619 0.776 -12.468 1.00 90.56 98 VAL A N 1
ATOM 699 C CA . VAL A 1 98 ? 3.616 0.379 -13.891 1.00 90.56 98 VAL A CA 1
ATOM 700 C C . VAL A 1 98 ? 4.516 1.289 -14.726 1.00 90.56 98 VAL A C 1
ATOM 702 O O . VAL A 1 98 ? 5.303 0.803 -15.536 1.00 90.56 98 VAL A O 1
ATOM 705 N N . LEU A 1 99 ? 4.400 2.607 -14.559 1.00 91.62 99 LEU A N 1
ATOM 706 C CA . LEU A 1 99 ? 5.178 3.572 -15.336 1.00 91.62 99 LEU A CA 1
ATOM 707 C C . LEU A 1 99 ? 6.675 3.495 -15.004 1.00 91.62 99 LEU A C 1
ATOM 709 O O . LEU A 1 99 ? 7.500 3.565 -15.916 1.00 91.62 99 LEU A O 1
ATOM 713 N N . GLU A 1 100 ? 7.027 3.295 -13.732 1.00 89.06 100 GLU A N 1
ATOM 714 C CA . GLU A 1 100 ? 8.404 3.036 -13.290 1.00 89.06 100 GLU A CA 1
ATOM 715 C C . GLU A 1 100 ? 8.972 1.770 -13.944 1.00 89.06 100 GLU A C 1
ATOM 717 O O . GLU A 1 100 ? 10.072 1.799 -14.502 1.00 89.06 100 GLU A O 1
ATOM 722 N N . ALA A 1 101 ? 8.205 0.677 -13.937 1.00 88.00 101 ALA A N 1
ATOM 723 C CA . ALA A 1 101 ? 8.591 -0.590 -14.552 1.00 88.00 101 ALA A CA 1
ATOM 724 C C . ALA A 1 101 ? 8.845 -0.459 -16.061 1.00 88.00 101 ALA A C 1
ATOM 726 O O . ALA A 1 101 ? 9.875 -0.920 -16.559 1.00 88.00 101 ALA A O 1
ATOM 727 N N . VAL A 1 102 ? 7.934 0.202 -16.781 1.00 90.25 102 VAL A N 1
ATOM 728 C CA . VAL A 1 102 ? 8.083 0.463 -18.221 1.00 90.25 102 VAL A CA 1
ATOM 729 C C . VAL A 1 102 ? 9.344 1.283 -18.486 1.00 90.25 102 VAL A C 1
ATOM 731 O O . VAL A 1 102 ? 10.163 0.890 -19.315 1.00 90.25 102 VAL A O 1
ATOM 734 N N . GLY A 1 103 ? 9.560 2.366 -17.733 1.00 89.19 103 GLY A N 1
ATOM 735 C CA . GLY A 1 103 ? 10.753 3.201 -17.882 1.00 89.19 103 GLY A CA 1
ATOM 736 C C . GLY A 1 103 ? 12.059 2.437 -17.634 1.00 89.19 103 GLY A C 1
ATOM 737 O O . GLY A 1 103 ? 13.034 2.618 -18.367 1.00 89.19 103 GLY A O 1
ATOM 738 N N . TYR A 1 104 ? 12.083 1.545 -16.640 1.00 86.06 104 TYR A N 1
ATOM 739 C CA . TYR A 1 104 ? 13.232 0.677 -16.376 1.00 86.06 104 TYR A CA 1
ATOM 740 C C . TYR A 1 104 ? 13.523 -0.274 -17.548 1.00 86.06 104 TYR A C 1
ATOM 742 O O . TYR A 1 104 ? 14.683 -0.435 -17.942 1.00 86.06 104 TYR A O 1
ATOM 750 N N . TRP A 1 105 ? 12.494 -0.897 -18.127 1.00 84.88 105 TRP A N 1
ATOM 751 C CA . TRP A 1 105 ? 12.664 -1.794 -19.272 1.00 84.88 105 TRP A CA 1
ATOM 752 C C . TRP A 1 105 ? 13.124 -1.054 -20.526 1.00 84.88 105 TRP A C 1
ATOM 754 O O . TRP A 1 105 ? 14.076 -1.508 -21.160 1.00 84.88 105 TRP A O 1
ATOM 764 N N . ASP A 1 106 ? 12.555 0.114 -20.821 1.00 88.12 106 ASP A N 1
ATOM 765 C CA . ASP A 1 106 ? 12.966 0.943 -21.960 1.00 88.12 106 ASP A CA 1
ATOM 766 C C . ASP A 1 106 ? 14.443 1.363 -21.852 1.00 88.12 106 ASP A C 1
ATOM 768 O O . ASP A 1 106 ? 15.210 1.292 -22.823 1.00 88.12 106 ASP A O 1
ATOM 772 N N . ALA A 1 107 ? 14.883 1.751 -20.651 1.00 82.00 107 ALA A N 1
ATOM 773 C CA . ALA A 1 107 ? 16.278 2.095 -20.387 1.00 82.00 107 ALA A CA 1
ATOM 774 C C . ALA A 1 107 ? 17.210 0.881 -20.547 1.00 82.00 107 ALA A C 1
ATOM 776 O O . ALA A 1 107 ? 18.291 0.990 -21.132 1.00 82.00 107 ALA A O 1
ATOM 777 N N . ARG A 1 108 ? 16.787 -0.294 -20.068 1.00 79.06 108 ARG A N 1
ATOM 778 C CA . ARG A 1 108 ? 17.543 -1.548 -20.186 1.00 79.06 108 ARG A CA 1
ATOM 779 C C . ARG A 1 108 ? 17.667 -2.017 -21.640 1.00 79.06 108 ARG A C 1
ATOM 781 O O . ARG A 1 108 ? 18.745 -2.455 -22.052 1.00 79.06 108 ARG A O 1
ATOM 788 N N . GLU A 1 109 ? 16.597 -1.937 -22.425 1.00 76.69 109 GLU A N 1
ATOM 789 C CA . GLU A 1 109 ? 16.627 -2.262 -23.856 1.00 76.69 109 GLU A CA 1
ATOM 790 C C . GLU A 1 109 ? 17.525 -1.296 -24.633 1.00 76.69 109 GLU A C 1
ATOM 792 O O . GLU A 1 109 ? 18.307 -1.720 -25.484 1.00 76.69 109 GLU A O 1
ATOM 797 N N . SER A 1 110 ? 17.492 -0.009 -24.287 1.00 75.81 110 SER A N 1
ATOM 798 C CA . SER A 1 110 ? 18.371 0.997 -24.892 1.00 75.81 110 SER A CA 1
ATOM 799 C C . SER A 1 110 ? 19.850 0.717 -24.591 1.00 75.81 110 SER A C 1
ATOM 801 O O . SER A 1 110 ? 20.668 0.704 -25.510 1.00 75.81 110 SER A O 1
ATOM 803 N N . ALA A 1 111 ? 20.189 0.389 -23.340 1.00 71.44 111 ALA A N 1
ATOM 804 C CA . ALA A 1 111 ? 21.558 0.059 -22.934 1.00 71.44 111 ALA A CA 1
ATOM 805 C C . ALA A 1 111 ? 22.093 -1.219 -23.608 1.00 71.44 111 ALA A C 1
ATOM 807 O O . ALA A 1 111 ? 23.233 -1.263 -24.061 1.00 71.44 111 ALA A O 1
ATOM 808 N N . THR A 1 112 ? 21.260 -2.255 -23.742 1.00 70.25 112 THR A N 1
ATOM 809 C CA . THR A 1 112 ? 21.659 -3.509 -24.415 1.00 70.25 112 THR A CA 1
ATOM 810 C C . THR A 1 112 ? 21.797 -3.374 -25.933 1.00 70.25 112 THR A C 1
ATOM 812 O O . THR A 1 112 ? 22.454 -4.203 -26.569 1.00 70.25 112 THR A O 1
ATOM 815 N N . ARG A 1 113 ? 21.192 -2.345 -26.536 1.00 60.38 113 ARG A N 1
ATOM 816 C CA . ARG A 1 113 ? 21.315 -2.056 -27.968 1.00 60.38 113 ARG A CA 1
ATOM 817 C C . ARG A 1 113 ? 22.615 -1.325 -28.310 1.00 60.38 113 ARG A C 1
ATOM 819 O O . ARG A 1 113 ? 23.175 -1.613 -29.366 1.00 60.38 113 ARG A O 1
ATOM 826 N N . ASP A 1 114 ? 23.107 -0.457 -27.427 1.00 60.22 114 ASP A N 1
ATOM 827 C CA . ASP A 1 114 ? 24.379 0.263 -27.608 1.00 60.22 114 ASP A CA 1
ATOM 828 C C . ASP A 1 114 ? 25.606 -0.665 -27.515 1.00 60.22 114 ASP A C 1
ATOM 830 O O . ASP A 1 114 ? 26.550 -0.521 -28.292 1.00 60.22 114 ASP A O 1
ATOM 834 N N . ASP A 1 115 ? 25.553 -1.711 -26.683 1.00 56.28 115 ASP A N 1
ATOM 835 C CA . ASP A 1 115 ? 26.606 -2.743 -26.608 1.00 56.28 115 ASP A CA 1
ATOM 836 C C . ASP A 1 115 ? 26.666 -3.662 -27.850 1.00 56.28 115 ASP A C 1
ATOM 838 O O . ASP A 1 115 ? 27.588 -4.464 -28.008 1.00 56.28 115 ASP A O 1
ATOM 842 N N . ARG A 1 116 ? 25.692 -3.553 -28.765 1.00 55.72 116 ARG A N 1
ATOM 843 C CA . ARG A 1 116 ? 25.629 -4.274 -30.049 1.00 55.72 116 ARG A CA 1
ATOM 844 C C . ARG A 1 116 ? 26.043 -3.405 -31.242 1.00 55.72 116 ARG A C 1
ATOM 846 O O . ARG A 1 116 ? 25.552 -3.612 -32.356 1.00 55.72 116 ARG A O 1
ATOM 853 N N . ALA A 1 117 ? 26.954 -2.452 -31.052 1.00 50.16 117 ALA A N 1
ATOM 854 C CA . ALA A 1 117 ? 27.631 -1.833 -32.188 1.00 50.16 117 ALA A CA 1
ATOM 855 C C . ALA A 1 117 ? 28.289 -2.934 -33.055 1.00 50.16 117 ALA A C 1
ATOM 857 O O . ALA A 1 117 ? 28.943 -3.828 -32.512 1.00 50.16 117 ALA A O 1
ATOM 858 N N . PRO A 1 118 ? 28.091 -2.938 -34.387 1.00 49.69 118 PRO A N 1
ATOM 859 C CA . PRO A 1 118 ? 28.657 -3.971 -35.237 1.00 49.69 118 PRO A CA 1
ATOM 860 C C . PRO A 1 118 ? 30.179 -3.874 -35.189 1.00 49.69 118 PRO A C 1
ATOM 862 O O . PRO A 1 118 ? 30.745 -2.822 -35.487 1.00 49.69 118 PRO A O 1
ATOM 865 N N . ASP A 1 119 ? 30.812 -4.989 -34.827 1.00 49.84 119 ASP A N 1
ATOM 866 C CA . ASP A 1 119 ? 32.248 -5.195 -34.942 1.00 49.84 119 ASP A CA 1
ATOM 867 C C . ASP A 1 119 ? 32.670 -4.768 -36.351 1.00 49.84 119 ASP A C 1
ATOM 869 O O . ASP A 1 119 ? 32.239 -5.339 -37.362 1.00 49.84 119 ASP A O 1
ATOM 873 N N . SER A 1 120 ? 33.430 -3.678 -36.428 1.00 52.09 120 SER A N 1
ATOM 874 C CA . SER A 1 120 ? 33.927 -3.108 -37.671 1.00 52.09 120 SER A CA 1
ATOM 875 C C . SER A 1 120 ? 35.071 -3.972 -38.200 1.00 52.09 120 SER A C 1
ATOM 877 O O . SER A 1 120 ? 36.188 -3.500 -38.382 1.00 52.09 120 SER A O 1
ATOM 879 N N . ASP A 1 121 ? 34.788 -5.248 -38.446 1.00 52.34 121 ASP A N 1
ATOM 880 C CA . ASP A 1 121 ? 35.663 -6.183 -39.132 1.00 52.34 121 ASP A CA 1
ATOM 881 C C . ASP A 1 121 ? 34.976 -6.679 -40.407 1.00 52.34 121 ASP A C 1
ATOM 883 O O . ASP A 1 121 ? 34.542 -7.819 -40.570 1.00 52.34 121 ASP A O 1
ATOM 887 N N . THR A 1 122 ? 34.840 -5.767 -41.368 1.00 48.81 122 THR A N 1
ATOM 888 C CA . THR A 1 122 ? 34.636 -6.148 -42.767 1.00 48.81 122 THR A CA 1
ATOM 889 C C . THR A 1 122 ? 35.719 -5.538 -43.642 1.00 48.81 122 THR A C 1
ATOM 891 O O . THR A 1 122 ? 35.548 -4.543 -44.333 1.00 48.81 122 THR A O 1
ATOM 894 N N . ARG A 1 123 ? 36.840 -6.263 -43.661 1.00 47.44 123 ARG A N 1
ATOM 895 C CA . ARG A 1 123 ? 37.694 -6.503 -44.832 1.00 47.44 123 ARG A CA 1
ATOM 896 C C . ARG A 1 123 ? 38.343 -5.281 -45.482 1.00 47.44 123 ARG A C 1
ATOM 898 O O . ARG A 1 123 ? 37.921 -4.767 -46.514 1.00 47.44 123 ARG A O 1
ATOM 905 N N . ARG A 1 124 ? 39.586 -5.086 -45.048 1.00 47.56 124 ARG A N 1
ATOM 906 C CA . ARG A 1 124 ? 40.764 -5.043 -45.928 1.00 47.56 124 ARG A CA 1
ATOM 907 C C . ARG A 1 124 ? 40.548 -5.853 -47.227 1.00 47.56 124 ARG A C 1
ATOM 909 O O . ARG A 1 124 ? 40.595 -7.082 -47.214 1.00 47.56 124 ARG A O 1
ATOM 916 N N . ARG A 1 125 ? 40.394 -5.177 -48.369 1.00 46.16 125 ARG A N 1
ATOM 917 C CA . ARG A 1 125 ? 40.794 -5.705 -49.686 1.00 46.16 125 ARG A CA 1
ATOM 918 C C . ARG A 1 125 ? 41.661 -4.681 -50.419 1.00 46.16 125 ARG A C 1
ATOM 920 O O . ARG A 1 125 ? 41.171 -3.784 -51.086 1.00 46.16 125 ARG A O 1
ATOM 927 N N . VAL A 1 126 ? 42.965 -4.862 -50.207 1.00 50.28 126 VAL A N 1
ATOM 928 C CA . VAL A 1 126 ? 44.057 -4.796 -51.191 1.00 50.28 126 VAL A CA 1
ATOM 929 C C . VAL A 1 126 ? 43.959 -3.691 -52.253 1.00 50.28 126 VAL A C 1
ATOM 931 O O . VAL A 1 126 ? 43.343 -3.870 -53.299 1.00 50.28 126 VAL A O 1
ATOM 934 N N . ARG A 1 127 ? 44.716 -2.611 -52.046 1.00 40.50 127 ARG A N 1
ATOM 935 C CA . ARG A 1 127 ? 45.477 -1.971 -53.127 1.00 40.50 127 ARG A CA 1
ATOM 936 C C . ARG A 1 127 ? 46.882 -1.670 -52.618 1.00 40.50 127 ARG A C 1
ATOM 938 O O . ARG A 1 127 ? 47.129 -0.623 -52.034 1.00 40.50 127 ARG A O 1
ATOM 945 N N . GLY A 1 128 ? 47.757 -2.647 -52.804 1.00 40.22 128 GLY A N 1
ATOM 946 C CA . GLY A 1 128 ? 49.203 -2.496 -52.777 1.00 40.22 128 GLY A CA 1
ATOM 947 C C . GLY A 1 128 ? 49.752 -3.250 -53.985 1.00 40.22 128 GLY A C 1
ATOM 948 O O . GLY A 1 128 ? 49.312 -4.372 -54.224 1.00 40.22 128 GLY A O 1
ATOM 949 N N . ASP A 1 129 ? 50.657 -2.581 -54.696 1.00 40.12 129 ASP A N 1
ATOM 950 C CA . ASP A 1 129 ? 51.526 -3.049 -55.783 1.00 40.12 129 ASP A CA 1
ATOM 951 C C . ASP A 1 129 ? 50.810 -3.402 -57.104 1.00 40.12 129 ASP A C 1
ATOM 953 O O . ASP A 1 129 ? 49.847 -4.153 -57.148 1.00 40.12 129 ASP A O 1
ATOM 957 N N . GLY A 1 130 ? 51.138 -2.809 -58.251 1.00 39.91 130 GLY A N 1
ATOM 958 C CA . GLY A 1 130 ? 52.463 -2.437 -58.725 1.00 39.91 130 GLY A CA 1
ATOM 959 C C . GLY A 1 130 ? 52.815 -3.436 -59.819 1.00 39.91 130 GLY A C 1
ATOM 960 O O . GLY A 1 130 ? 53.291 -4.515 -59.504 1.00 39.91 130 GLY A O 1
ATOM 961 N N . ASP A 1 131 ? 52.559 -3.092 -61.084 1.00 41.28 131 ASP A N 1
ATOM 962 C CA . ASP A 1 131 ? 53.118 -3.848 -62.202 1.00 41.28 131 ASP A CA 1
ATOM 963 C C . ASP A 1 131 ? 53.532 -2.919 -63.346 1.00 41.28 131 ASP A C 1
ATOM 965 O O . ASP A 1 131 ? 52.762 -2.114 -63.875 1.00 41.28 131 ASP A O 1
ATOM 969 N N . VAL A 1 132 ? 54.818 -3.027 -63.660 1.00 48.06 132 VAL A N 1
ATOM 970 C CA . VAL A 1 132 ? 55.568 -2.356 -64.716 1.00 48.06 132 VAL A CA 1
ATOM 971 C C . VAL A 1 132 ? 55.767 -3.363 -65.847 1.00 48.06 132 VAL A C 1
ATOM 973 O O . VAL A 1 132 ? 56.157 -4.491 -65.558 1.00 48.06 132 VAL A O 1
ATOM 976 N N . ARG A 1 133 ? 55.620 -2.894 -67.104 1.00 43.97 133 ARG A N 1
ATOM 977 C CA . ARG A 1 133 ? 56.122 -3.393 -68.426 1.00 43.97 133 ARG A CA 1
ATOM 978 C C . ARG A 1 133 ? 54.962 -3.535 -69.425 1.00 43.97 133 ARG A C 1
ATOM 980 O O . ARG A 1 133 ? 53.898 -3.975 -69.032 1.00 43.97 133 ARG A O 1
ATOM 987 N N . SER A 1 134 ? 55.060 -3.284 -70.733 1.00 43.97 134 SER A N 1
ATOM 988 C CA . SER A 1 134 ? 56.026 -2.711 -71.699 1.00 43.97 134 SER A CA 1
ATOM 989 C C . SER A 1 134 ? 55.349 -2.795 -73.091 1.00 43.97 134 SER A C 1
ATOM 991 O O . SER A 1 134 ? 54.485 -3.648 -73.268 1.00 43.97 134 SER A O 1
ATOM 993 N N . GLY A 1 135 ? 55.809 -2.020 -74.086 1.00 36.00 135 GLY A N 1
ATOM 994 C CA . GLY A 1 135 ? 55.558 -2.252 -75.529 1.00 36.00 135 GLY A CA 1
ATOM 995 C C . GLY A 1 135 ? 54.846 -1.077 -76.214 1.00 36.00 135 GLY A C 1
ATOM 996 O O . GLY A 1 135 ? 53.687 -0.827 -75.921 1.00 36.00 135 GLY A O 1
ATOM 997 N N . ALA A 1 136 ? 55.535 -0.192 -76.943 1.00 40.66 136 ALA A N 1
ATOM 998 C CA . ALA A 1 136 ? 56.058 -0.343 -78.312 1.00 40.66 136 ALA A CA 1
ATOM 999 C C . ALA A 1 136 ? 54.946 -0.412 -79.381 1.00 40.66 136 ALA A C 1
ATOM 1001 O O . ALA A 1 136 ? 54.211 -1.395 -79.448 1.00 40.66 136 ALA A O 1
ATOM 1002 N N . GLY A 1 137 ? 54.882 0.633 -80.212 1.00 40.00 137 GLY A N 1
ATOM 1003 C CA . GLY A 1 137 ? 53.996 0.799 -81.365 1.00 40.00 137 GLY A CA 1
ATOM 1004 C C . GLY A 1 137 ? 54.063 2.226 -81.877 1.00 40.00 137 GLY A C 1
ATOM 1005 O O . GLY A 1 137 ? 53.398 3.075 -81.250 1.00 40.00 137 GLY A O 1
#

Sequence (137 aa):
MRSAAGFDIAGREFLGISGTEAGRFDVVSETEFARSIGMPGSLVVVSLDEPEGMAALCTSVVDSSGECPVVHWNPTMETAAEAAPLATDYGAYVLSGVLEAVGYWDARESATRDDRAPDSDTRRRVRGDGDVRSGAG

pLDDT: mean 78.21, std 19.84, range [36.0, 97.44]

InterPro domains:
  IPR037883 Knr4/Smi1-like domain superfamily [G3DSA:3.40.1580.10] (2-102)
  IPR037883 Knr4/Smi1-like domain superfamily [SSF160631] (6-105)

Foldseek 3Di:
DDFPQWDDQLNWTFGDDGPDDDDPRHQVVVQVVVVVLQDDPQWTFTTDPDVQFTWTFRNVDADPVRFTFIFTDHSVDNDPVPTHTDGRGPVRNVVVSNVVSVVVVVVVVVVVVVVPDPDPPDDDDDDDDDDDDDDDD

Organism: NCBI:txid406432

Radius of gyration: 29.52 Å; chains: 1; bounding box: 72×34×98 Å